Protein AF-A0A4R6S4V6-F1 (afdb_monomer_lite)

Secondary structure (DSSP, 8-state):
--GGGTHHHHHTT--SEEEEEEE--TTTSS--TT-SEEEEEEEETTEEEEEEE-TT------S---TT-S-------------

Foldseek 3Di:
DAVLVVVVVVCVVVDQKDKDFQHAACVPDHDDVQFPDWDWDDPDRRGTIIMTGHDPDDDDDDPDDDPPDPDDPDDDDDDDPDD

Organism: NCBI:txid43595

Structure (mmCIF, N/CA/C/O backbone):
data_AF-A0A4R6S4V6-F1
#
_entry.id   AF-A0A4R6S4V6-F1
#
loop_
_atom_site.group_PDB
_atom_site.id
_atom_site.type_symbol
_atom_site.label_atom_id
_atom_site.label_alt_id
_atom_site.label_comp_id
_atom_site.label_asym_id
_atom_site.label_entity_id
_atom_site.label_seq_id
_atom_site.pdbx_PDB_ins_code
_atom_site.Cartn_x
_atom_site.Cartn_y
_atom_site.Cartn_z
_atom_site.occupancy
_atom_site.B_iso_or_equiv
_atom_site.auth_seq_id
_atom_site.auth_comp_id
_atom_site.auth_asym_id
_atom_site.auth_atom_id
_atom_site.pdbx_PDB_model_num
ATOM 1 N N . MET A 1 1 ? 2.919 13.639 7.386 1.00 77.62 1 MET A N 1
ATOM 2 C CA . MET A 1 1 ? 1.865 12.913 8.139 1.00 77.62 1 MET A CA 1
ATOM 3 C C . MET A 1 1 ? 1.680 11.570 7.449 1.00 77.62 1 MET A C 1
ATOM 5 O O . MET A 1 1 ? 1.818 11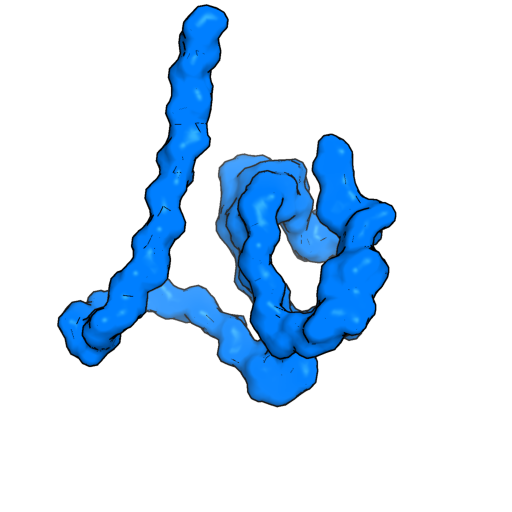.553 6.242 1.00 77.62 1 MET A O 1
ATOM 9 N N . ALA A 1 2 ? 1.470 10.471 8.174 1.00 89.31 2 ALA A N 1
ATOM 10 C CA . ALA A 1 2 ? 1.581 9.121 7.607 1.00 89.31 2 ALA A CA 1
ATOM 11 C C . ALA A 1 2 ? 0.214 8.477 7.333 1.00 89.31 2 ALA A C 1
ATOM 13 O O . ALA A 1 2 ? -0.682 8.611 8.176 1.00 89.31 2 ALA A O 1
ATOM 14 N N . PHE A 1 3 ? 0.067 7.768 6.209 1.00 91.69 3 PHE A N 1
ATOM 15 C CA . PHE A 1 3 ? -1.203 7.151 5.813 1.00 91.69 3 PHE A CA 1
ATOM 16 C C . PHE A 1 3 ? -1.624 6.040 6.781 1.00 91.69 3 PHE A C 1
ATOM 18 O O . PHE A 1 3 ? -2.796 5.975 7.154 1.00 91.69 3 PHE A O 1
ATOM 25 N N . ARG A 1 4 ? -0.676 5.259 7.323 1.00 93.81 4 ARG A N 1
ATOM 26 C CA . ARG A 1 4 ? -0.970 4.177 8.286 1.00 93.81 4 ARG A CA 1
ATOM 27 C C . ARG A 1 4 ? -1.766 4.608 9.521 1.00 93.81 4 ARG A C 1
ATOM 29 O O . ARG A 1 4 ? -2.315 3.765 10.213 1.00 93.81 4 ARG A O 1
ATOM 36 N N . LYS A 1 5 ? -1.770 5.909 9.841 1.00 93.94 5 LYS A N 1
ATOM 37 C CA . LYS A 1 5 ? -2.495 6.485 10.986 1.00 93.94 5 LYS A CA 1
ATOM 38 C C . LYS A 1 5 ? -3.944 6.865 10.664 1.00 93.94 5 LYS A C 1
ATOM 40 O O . LYS A 1 5 ? -4.646 7.326 11.552 1.00 93.94 5 LYS A O 1
ATOM 45 N N . LYS A 1 6 ? -4.347 6.773 9.397 1.00 91.75 6 LYS A N 1
ATOM 46 C CA . LYS A 1 6 ? -5.652 7.211 8.879 1.00 91.75 6 LYS A CA 1
ATOM 47 C C . LYS A 1 6 ? -6.348 6.151 8.027 1.00 91.75 6 LYS A C 1
ATOM 49 O O . LYS A 1 6 ? -7.458 6.390 7.567 1.00 91.75 6 LYS A O 1
ATOM 54 N N . LYS A 1 7 ? -5.675 5.026 7.779 1.00 93.00 7 LYS A N 1
ATOM 55 C CA . LYS A 1 7 ? -6.133 3.971 6.875 1.00 93.00 7 LYS A CA 1
ATOM 56 C C . LYS A 1 7 ? -7.515 3.432 7.248 1.00 93.00 7 LYS A C 1
ATOM 58 O O . LYS A 1 7 ? -8.296 3.182 6.345 1.00 93.00 7 LYS A O 1
ATOM 63 N N . ASP A 1 8 ? -7.846 3.368 8.537 1.00 94.56 8 ASP A N 1
ATOM 64 C CA . ASP A 1 8 ? -9.116 2.814 9.020 1.00 94.56 8 ASP A CA 1
ATOM 65 C C . ASP A 1 8 ? -10.332 3.531 8.409 1.00 94.56 8 ASP A C 1
ATOM 67 O O . ASP A 1 8 ? -11.238 2.872 7.917 1.00 94.56 8 ASP A O 1
ATOM 71 N N . HIS A 1 9 ? -10.290 4.863 8.286 1.00 94.56 9 HIS A N 1
ATOM 72 C CA . HIS A 1 9 ? -11.363 5.638 7.646 1.00 94.56 9 HIS A CA 1
ATOM 73 C C . HIS A 1 9 ? -11.542 5.331 6.157 1.00 94.56 9 HIS A C 1
ATOM 75 O O . HIS A 1 9 ? -12.631 5.470 5.615 1.00 94.56 9 HIS A O 1
ATOM 81 N N . VAL A 1 10 ? -10.463 4.957 5.467 1.00 93.25 10 VAL A N 1
ATOM 82 C CA . VAL A 1 10 ? -10.528 4.577 4.050 1.00 93.25 10 VAL A CA 1
ATOM 83 C C . VAL A 1 10 ? -11.011 3.136 3.912 1.00 93.25 10 VAL A C 1
ATOM 85 O O . VAL A 1 10 ? -11.747 2.825 2.982 1.00 93.25 10 VAL A O 1
ATOM 88 N N . LEU A 1 11 ? -10.636 2.265 4.853 1.00 93.75 11 LEU A N 1
ATOM 89 C CA . LEU A 1 11 ? -11.068 0.869 4.888 1.00 93.75 11 LEU A CA 1
ATOM 90 C C . LEU A 1 11 ? -12.572 0.723 5.164 1.00 93.75 11 LEU A C 1
ATOM 92 O O . LEU A 1 11 ? -13.153 -0.268 4.741 1.00 93.75 11 LEU A O 1
ATOM 96 N N . GLU A 1 12 ? -13.216 1.716 5.786 1.00 96.00 12 GLU A N 1
ATOM 97 C CA . GLU A 1 12 ? -14.683 1.781 5.927 1.00 96.00 12 GLU A CA 1
ATOM 98 C C . GLU A 1 12 ? -15.425 1.818 4.578 1.00 96.00 12 GLU A C 1
ATOM 100 O O . GLU A 1 12 ? -16.579 1.402 4.505 1.00 96.00 12 GLU A O 1
ATOM 105 N N . LEU A 1 13 ? -14.774 2.275 3.501 1.00 95.31 13 LEU A N 1
ATOM 106 C CA . LEU A 1 13 ? -15.333 2.253 2.141 1.00 95.31 13 LEU A CA 1
ATOM 107 C C . LEU A 1 13 ? -15.234 0.872 1.474 1.00 95.31 13 LEU A C 1
ATOM 109 O O . LEU A 1 13 ? -15.653 0.718 0.331 1.00 95.31 13 LEU A O 1
ATOM 113 N N . ASP A 1 14 ? -14.632 -0.090 2.171 1.00 93.00 14 ASP A N 1
ATOM 114 C CA . ASP A 1 14 ? -14.324 -1.443 1.723 1.00 93.00 14 ASP A CA 1
ATOM 115 C C . ASP A 1 14 ? -13.681 -1.535 0.323 1.00 93.00 14 ASP A C 1
ATOM 117 O O . ASP A 1 14 ? -14.187 -2.226 -0.559 1.00 93.00 14 ASP A O 1
ATOM 121 N N . PRO A 1 15 ? -12.554 -0.837 0.078 1.00 93.44 15 PRO A N 1
ATOM 122 C CA . PRO A 1 15 ? -11.920 -0.865 -1.231 1.00 93.44 15 PRO A CA 1
ATOM 123 C C . PRO A 1 15 ? -11.245 -2.216 -1.498 1.00 93.44 15 PRO A C 1
ATOM 125 O O . PRO A 1 15 ? -10.465 -2.699 -0.671 1.00 93.44 15 PRO A O 1
ATOM 128 N N . ASP A 1 16 ? -11.450 -2.753 -2.702 1.00 94.19 16 ASP A N 1
ATOM 129 C CA . ASP A 1 16 ? -10.662 -3.872 -3.236 1.00 94.19 16 ASP A CA 1
ATOM 130 C C . ASP A 1 16 ? -9.241 -3.441 -3.632 1.00 94.19 16 ASP A C 1
ATOM 132 O O . ASP A 1 16 ? -8.282 -4.202 -3.494 1.00 94.19 16 ASP A O 1
ATOM 136 N N . LEU A 1 17 ? -9.096 -2.200 -4.113 1.00 94.62 17 LEU A N 1
ATOM 137 C CA . LEU A 1 17 ? -7.835 -1.614 -4.557 1.00 94.62 17 LEU A CA 1
ATOM 138 C C . LEU A 1 17 ? -7.687 -0.190 -4.025 1.00 94.62 17 LEU A C 1
ATOM 140 O O . LEU A 1 17 ? -8.595 0.633 -4.148 1.00 94.62 17 LEU A O 1
ATOM 144 N N . LEU A 1 18 ? -6.510 0.120 -3.490 1.00 95.31 18 LEU A N 1
ATOM 145 C CA . LEU A 1 18 ? -6.177 1.437 -2.975 1.00 95.31 18 LEU A CA 1
ATOM 146 C C . LEU A 1 18 ? -4.848 1.932 -3.549 1.00 95.31 18 LEU A C 1
ATOM 148 O O . LEU A 1 18 ? -3.836 1.239 -3.471 1.00 95.31 18 LEU A O 1
ATOM 152 N N . ILE A 1 19 ? -4.845 3.153 -4.087 1.00 95.44 19 ILE A N 1
ATOM 153 C CA . ILE A 1 19 ? -3.656 3.802 -4.653 1.00 95.44 19 ILE A CA 1
ATOM 154 C C . ILE A 1 19 ? -3.378 5.082 -3.864 1.00 95.44 19 ILE A C 1
ATOM 156 O O . ILE A 1 19 ? -4.162 6.028 -3.905 1.00 95.44 19 ILE A O 1
ATOM 160 N N . ILE A 1 20 ? -2.264 5.108 -3.132 1.00 94.38 20 ILE A N 1
ATOM 161 C CA . ILE A 1 20 ? -1.880 6.200 -2.233 1.00 94.38 20 ILE A CA 1
ATOM 162 C C . ILE A 1 20 ? -0.587 6.847 -2.725 1.00 94.38 20 ILE A C 1
ATOM 164 O O . ILE A 1 20 ? 0.465 6.209 -2.782 1.00 94.38 20 ILE A O 1
ATOM 168 N N . GLN A 1 21 ? -0.660 8.138 -3.042 1.00 93.31 21 GLN A N 1
ATOM 169 C CA . GLN A 1 21 ? 0.516 8.969 -3.296 1.00 93.31 21 GLN A CA 1
ATOM 170 C C . GLN A 1 21 ? 1.180 9.393 -1.984 1.00 93.31 21 GLN A C 1
ATOM 172 O O . GLN A 1 21 ? 0.530 9.468 -0.942 1.00 93.31 21 GLN A O 1
ATOM 177 N N . GLU A 1 22 ? 2.482 9.680 -2.048 1.00 93.56 22 GLU A N 1
ATOM 178 C CA . GLU A 1 22 ? 3.315 10.002 -0.880 1.00 93.56 22 GLU A CA 1
ATOM 179 C C . GLU A 1 22 ? 3.213 8.953 0.244 1.00 93.56 22 GLU A C 1
ATOM 181 O O . GLU A 1 22 ? 3.288 9.263 1.432 1.00 93.56 22 GLU A O 1
ATOM 186 N N . CYS A 1 23 ? 3.043 7.689 -0.140 1.00 94.69 23 CYS A N 1
ATOM 187 C CA . CYS A 1 23 ? 2.901 6.572 0.775 1.00 94.69 23 CYS A CA 1
ATOM 188 C C . CYS A 1 23 ? 4.251 6.194 1.391 1.00 94.69 23 CYS A C 1
ATOM 190 O O . CYS A 1 23 ? 5.252 6.044 0.681 1.00 94.69 23 CYS A O 1
ATOM 192 N N . GLU A 1 24 ? 4.273 5.962 2.703 1.00 95.56 24 GLU A N 1
ATOM 193 C CA . GLU A 1 24 ? 5.404 5.308 3.361 1.00 95.56 24 GLU A CA 1
ATOM 194 C C . GLU A 1 24 ? 5.650 3.894 2.806 1.00 95.56 24 GLU A C 1
ATOM 196 O O . GLU A 1 24 ? 4.720 3.228 2.356 1.00 95.56 24 GLU A O 1
ATOM 201 N N . ASN A 1 25 ? 6.900 3.426 2.852 1.00 96.38 25 ASN A N 1
ATOM 202 C CA . ASN A 1 25 ? 7.269 2.090 2.388 1.00 96.38 25 ASN A CA 1
ATOM 203 C C . ASN A 1 25 ? 6.703 1.010 3.337 1.00 96.38 25 ASN A C 1
ATOM 205 O O . ASN A 1 25 ? 7.188 0.905 4.476 1.00 96.38 25 ASN A O 1
ATOM 209 N N . PRO A 1 26 ? 5.752 0.165 2.885 1.00 95.38 26 PRO A N 1
ATOM 210 C CA . PRO A 1 26 ? 5.105 -0.839 3.730 1.00 95.38 26 PRO A CA 1
ATOM 211 C C . PRO A 1 26 ? 6.063 -1.912 4.251 1.00 95.38 26 PRO A C 1
ATOM 213 O O . PRO A 1 26 ? 5.852 -2.456 5.331 1.00 95.38 26 PRO A O 1
ATOM 216 N N . ALA A 1 27 ? 7.162 -2.170 3.533 1.00 95.69 27 ALA A N 1
ATOM 217 C CA . ALA A 1 27 ? 8.191 -3.123 3.945 1.00 95.69 27 ALA A CA 1
ATOM 218 C C . ALA A 1 27 ? 9.099 -2.589 5.069 1.00 95.69 27 ALA A C 1
ATOM 220 O O . ALA A 1 27 ? 9.911 -3.335 5.620 1.00 95.69 27 ALA A O 1
ATOM 221 N N . LYS A 1 28 ? 9.023 -1.290 5.389 1.00 96.00 28 LYS A N 1
ATOM 222 C CA . LYS A 1 28 ? 9.873 -0.636 6.399 1.00 96.00 28 LYS A CA 1
ATOM 223 C C . LYS A 1 28 ? 9.089 -0.028 7.554 1.00 96.00 28 LYS A C 1
ATOM 225 O O . LYS A 1 28 ? 9.662 0.151 8.627 1.00 96.00 28 LYS A O 1
ATOM 230 N N . GLN 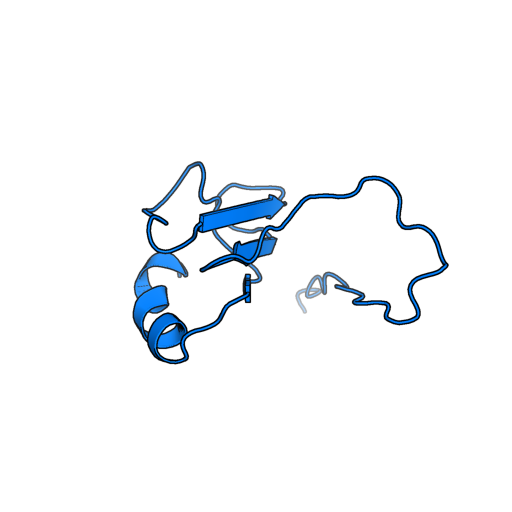A 1 29 ? 7.828 0.341 7.347 1.00 93.12 29 GLN A N 1
ATOM 231 C CA . GLN A 1 29 ? 7.033 1.052 8.343 1.00 93.12 29 GLN A CA 1
ATOM 232 C C . GLN A 1 29 ? 5.588 0.566 8.374 1.00 93.12 29 GLN A C 1
ATOM 234 O O . GLN A 1 29 ? 4.960 0.406 7.334 1.00 93.12 29 GLN A O 1
ATOM 239 N N . GLY A 1 30 ? 5.027 0.486 9.582 1.00 89.88 30 GLY A N 1
ATOM 240 C CA . GLY A 1 30 ? 3.614 0.181 9.792 1.00 89.88 30 GLY A CA 1
ATOM 241 C C . GLY A 1 30 ? 3.284 -1.307 9.700 1.00 89.88 30 GLY A C 1
ATOM 242 O O . GLY A 1 30 ? 4.149 -2.148 9.477 1.00 89.88 30 GLY A O 1
ATOM 243 N N . THR A 1 31 ? 2.004 -1.598 9.899 1.00 91.75 31 THR A N 1
ATOM 244 C CA . THR A 1 31 ? 1.417 -2.933 9.771 1.00 91.75 31 THR A CA 1
ATOM 245 C C . THR A 1 31 ? 0.306 -2.834 8.741 1.00 91.75 31 THR A C 1
ATOM 247 O O . THR A 1 31 ? -0.520 -1.926 8.841 1.00 91.75 31 THR A O 1
ATOM 250 N N . TRP A 1 32 ? 0.296 -3.753 7.779 1.00 94.00 32 TRP A N 1
ATOM 251 C CA . TRP A 1 32 ? -0.548 -3.703 6.578 1.00 94.00 32 TRP A CA 1
ATOM 252 C C . TRP A 1 32 ? -1.299 -5.025 6.367 1.00 94.00 32 TRP A C 1
ATOM 254 O O . TRP A 1 32 ? -1.481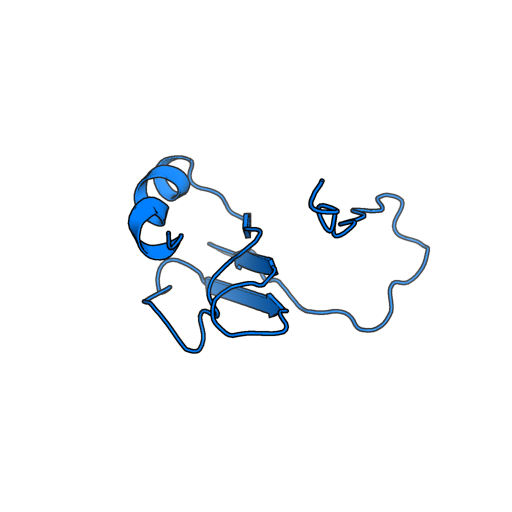 -5.467 5.241 1.00 94.00 32 TRP A O 1
ATOM 264 N N . GLN A 1 33 ? -1.664 -5.700 7.462 1.00 93.62 33 GLN A N 1
ATOM 265 C CA . GLN A 1 33 ? -2.234 -7.057 7.446 1.00 93.62 33 GLN A CA 1
ATOM 266 C C . GLN A 1 33 ? -3.632 -7.119 6.825 1.00 93.62 33 GLN A C 1
ATOM 268 O O . GLN A 1 33 ? -4.063 -8.181 6.394 1.00 93.62 33 GLN A O 1
ATOM 273 N N . GLU A 1 34 ? -4.341 -5.993 6.778 1.00 94.25 34 GLU A N 1
ATOM 274 C CA . GLU A 1 34 ? -5.626 -5.880 6.090 1.00 94.25 34 GLU A CA 1
ATOM 275 C C . GLU A 1 34 ? -5.526 -6.002 4.560 1.00 94.25 34 GLU A C 1
ATOM 277 O O . GLU A 1 34 ? -6.546 -6.221 3.906 1.00 94.25 34 GLU A O 1
ATOM 282 N N . PHE A 1 35 ? -4.323 -5.851 3.998 1.00 95.25 35 PHE A N 1
ATOM 283 C CA . PHE A 1 35 ? -4.056 -5.957 2.569 1.00 95.25 35 PHE A CA 1
ATOM 284 C C . PHE A 1 35 ? -3.484 -7.337 2.245 1.00 95.25 35 PHE A C 1
ATOM 286 O O . PHE A 1 35 ? -2.554 -7.805 2.902 1.00 95.25 35 PHE A O 1
ATOM 293 N N . SER A 1 36 ? -4.036 -7.990 1.222 1.00 94.75 36 SER A N 1
ATOM 294 C CA . SER A 1 36 ? -3.581 -9.305 0.764 1.00 94.75 36 SER A CA 1
ATOM 295 C C . SER A 1 36 ? -2.302 -9.203 -0.069 1.00 94.75 36 SER A C 1
ATOM 297 O O . SER A 1 36 ? -1.480 -10.120 -0.054 1.00 94.75 36 SER A O 1
ATOM 299 N N . ASN A 1 37 ? -2.102 -8.081 -0.765 1.00 95.19 37 ASN A N 1
ATOM 300 C CA . ASN A 1 37 ? -0.880 -7.782 -1.500 1.00 95.19 37 ASN A CA 1
ATOM 301 C C . ASN A 1 37 ? -0.642 -6.263 -1.591 1.00 95.19 37 ASN A C 1
ATOM 303 O O . ASN A 1 37 ? -1.552 -5.453 -1.398 1.00 95.19 37 ASN A O 1
ATOM 307 N N . TYR A 1 38 ? 0.595 -5.865 -1.886 1.00 95.50 38 TYR A N 1
ATOM 308 C CA . TYR A 1 38 ? 0.939 -4.490 -2.214 1.00 95.50 38 TYR A CA 1
ATOM 309 C C . TYR A 1 38 ? 2.114 -4.403 -3.195 1.00 95.50 38 TYR A C 1
ATOM 311 O O . TYR A 1 38 ? 3.006 -5.248 -3.227 1.00 95.50 38 TYR A O 1
ATOM 319 N N . ILE A 1 39 ? 2.147 -3.309 -3.951 1.00 95.69 39 ILE A N 1
ATOM 320 C CA . ILE A 1 39 ? 3.311 -2.832 -4.697 1.00 95.69 39 ILE A CA 1
ATOM 321 C C . ILE A 1 39 ? 3.650 -1.454 -4.153 1.00 95.69 39 ILE A C 1
ATOM 323 O O . ILE A 1 39 ? 2.766 -0.643 -3.881 1.00 95.69 39 ILE A O 1
ATOM 327 N N . TRP A 1 40 ? 4.938 -1.171 -4.005 1.00 96.00 40 TRP A N 1
ATOM 328 C CA . TRP A 1 40 ? 5.394 0.150 -3.610 1.00 96.00 40 TRP A CA 1
ATOM 329 C C . TRP A 1 40 ? 6.600 0.566 -4.444 1.00 96.00 40 TRP A C 1
ATOM 331 O O . TRP A 1 40 ? 7.533 -0.219 -4.618 1.00 96.00 40 TRP A O 1
ATOM 341 N N . GLY A 1 41 ? 6.587 1.804 -4.935 1.00 95.12 41 GLY A N 1
ATOM 342 C CA . GLY A 1 41 ? 7.714 2.413 -5.639 1.00 95.12 41 GLY A CA 1
ATOM 343 C C . GLY A 1 41 ? 7.982 3.826 -5.131 1.00 95.12 41 GLY A C 1
ATOM 344 O O . GLY A 1 41 ? 7.067 4.642 -5.063 1.00 95.12 41 GLY A O 1
ATOM 345 N N . GLY A 1 42 ? 9.227 4.133 -4.773 1.00 92.25 42 GLY A N 1
ATOM 346 C CA . GLY A 1 42 ? 9.614 5.467 -4.319 1.00 92.25 42 GLY A CA 1
ATOM 347 C C . GLY A 1 42 ? 11.102 5.588 -4.003 1.00 92.25 42 GLY A C 1
ATOM 348 O O . GLY A 1 42 ? 11.770 4.600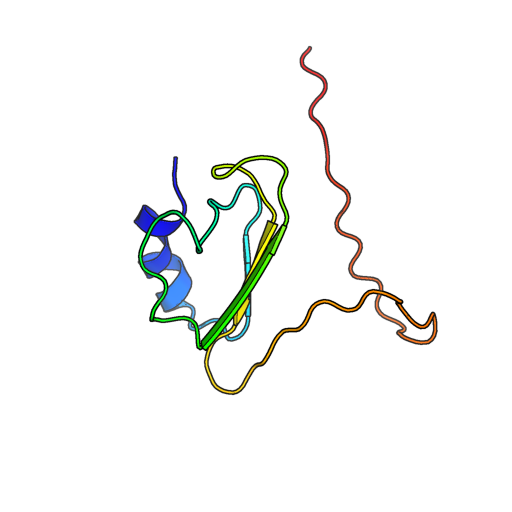 -3.702 1.00 92.25 42 GLY A O 1
ATOM 349 N N . ASP A 1 43 ? 11.604 6.822 -4.030 1.00 91.00 43 ASP A N 1
ATOM 350 C CA . ASP A 1 43 ? 13.035 7.119 -3.858 1.00 91.00 43 ASP A CA 1
ATOM 351 C C . ASP A 1 43 ? 13.466 7.136 -2.382 1.00 91.00 43 ASP A C 1
ATOM 353 O O . ASP A 1 43 ? 14.648 7.037 -2.056 1.00 91.00 43 ASP A O 1
ATOM 357 N N . ASN A 1 44 ? 12.513 7.283 -1.456 1.00 93.06 44 ASN A N 1
ATOM 358 C CA . ASN A 1 44 ? 12.770 7.210 -0.021 1.00 93.06 44 ASN A CA 1
ATOM 359 C C . ASN A 1 44 ? 11.614 6.535 0.727 1.00 93.06 44 ASN A C 1
ATOM 361 O O . ASN A 1 44 ? 10.470 6.546 0.282 1.00 93.06 44 ASN A O 1
ATOM 365 N N . ASN A 1 45 ? 11.902 6.014 1.923 1.00 94.00 45 ASN A N 1
ATOM 366 C CA . ASN A 1 45 ? 10.958 5.217 2.719 1.00 94.00 45 ASN A CA 1
ATOM 367 C C . ASN A 1 45 ? 9.690 5.957 3.181 1.00 94.00 45 ASN A C 1
ATOM 369 O O . ASN A 1 45 ? 8.817 5.325 3.771 1.00 94.00 45 ASN A O 1
ATOM 373 N N . ASN A 1 46 ? 9.592 7.271 2.978 1.00 93.44 46 ASN A N 1
ATOM 374 C CA . ASN A 1 46 ? 8.471 8.083 3.448 1.00 93.44 46 ASN A CA 1
ATOM 375 C C . ASN A 1 46 ? 7.613 8.647 2.309 1.00 93.44 46 ASN A C 1
ATOM 377 O O . ASN A 1 46 ? 6.581 9.240 2.606 1.00 93.44 46 ASN A O 1
ATOM 381 N N . LYS A 1 47 ? 8.052 8.542 1.046 1.00 90.50 47 LYS A N 1
ATOM 382 C CA . LYS A 1 47 ? 7.371 9.144 -0.106 1.00 90.50 47 LYS A CA 1
ATOM 383 C C . LYS A 1 47 ? 7.503 8.248 -1.334 1.00 90.50 47 LYS A C 1
ATOM 385 O O . LYS A 1 47 ? 8.510 8.299 -2.038 1.00 90.50 47 LYS A O 1
ATOM 390 N N . GLY A 1 48 ? 6.473 7.453 -1.585 1.00 94.06 48 GLY A N 1
ATOM 391 C CA . GLY A 1 48 ? 6.326 6.659 -2.801 1.00 94.06 48 GLY A CA 1
ATOM 392 C C . GLY A 1 48 ? 4.878 6.586 -3.274 1.00 94.06 48 GLY A C 1
ATOM 393 O O . GLY A 1 48 ? 3.995 7.238 -2.719 1.00 94.06 48 GLY A O 1
ATOM 394 N N . LEU A 1 49 ? 4.640 5.778 -4.298 1.00 95.69 49 LEU A N 1
ATOM 395 C CA . LEU A 1 49 ? 3.319 5.351 -4.734 1.00 95.69 49 LEU A CA 1
ATOM 396 C C . LEU A 1 49 ? 3.067 3.953 -4.169 1.00 95.69 49 LEU A C 1
ATOM 398 O O . LEU A 1 49 ? 3.774 3.006 -4.515 1.00 95.69 49 LEU A O 1
ATOM 402 N N . GLY A 1 50 ? 2.094 3.841 -3.268 1.00 95.25 50 GLY A N 1
ATOM 403 C CA . GLY A 1 50 ? 1.638 2.565 -2.727 1.00 95.25 50 GLY A CA 1
ATOM 404 C C . GLY A 1 50 ? 0.378 2.105 -3.446 1.00 95.25 50 GLY A C 1
ATOM 405 O O . GLY A 1 50 ? -0.594 2.853 -3.512 1.00 95.25 50 GLY A O 1
ATOM 406 N N . VAL A 1 51 ? 0.391 0.882 -3.959 1.00 96.50 51 VAL A N 1
ATOM 407 C CA . VAL A 1 51 ? -0.776 0.188 -4.507 1.00 96.50 51 VAL A CA 1
ATOM 408 C C . VAL A 1 51 ? -1.051 -0.992 -3.594 1.00 96.50 51 VAL A C 1
ATOM 410 O O . VAL A 1 51 ? -0.204 -1.868 -3.463 1.00 96.50 51 VAL A O 1
ATOM 413 N N . PHE A 1 52 ? -2.212 -1.018 -2.959 1.00 96.06 52 PHE A N 1
ATOM 414 C CA . PHE A 1 52 ? -2.598 -2.060 -2.018 1.00 96.06 52 PHE A CA 1
ATOM 415 C C . PHE A 1 52 ? -3.854 -2.754 -2.516 1.00 96.06 52 PHE A C 1
ATOM 417 O O . PHE A 1 52 ? -4.800 -2.080 -2.922 1.00 96.06 52 PHE A O 1
ATOM 424 N N . SER A 1 53 ? -3.878 -4.080 -2.464 1.00 95.75 53 SER A N 1
ATOM 425 C CA . SER A 1 53 ? -5.057 -4.869 -2.804 1.00 95.75 53 SER A CA 1
ATOM 426 C C . SER A 1 53 ? -5.591 -5.623 -1.591 1.00 95.75 53 SER A C 1
ATOM 428 O O . SER A 1 53 ? -4.847 -5.986 -0.675 1.00 95.75 53 SER A O 1
ATOM 430 N N . ARG A 1 54 ? -6.907 -5.822 -1.571 1.00 93.56 54 ARG A N 1
ATOM 431 C CA . ARG A 1 54 ? -7.637 -6.624 -0.584 1.00 93.56 54 ARG A CA 1
ATOM 432 C C . ARG A 1 54 ? -8.400 -7.732 -1.299 1.00 93.56 54 ARG A C 1
ATOM 434 O O . ARG A 1 54 ? -8.489 -7.746 -2.526 1.00 93.56 54 ARG A O 1
ATOM 441 N N . ASN A 1 55 ? -8.949 -8.656 -0.514 1.00 84.88 55 ASN A N 1
ATOM 442 C CA . ASN A 1 55 ? -9.750 -9.770 -1.019 1.00 84.88 55 ASN A CA 1
ATOM 443 C C . ASN A 1 55 ? -8.959 -10.593 -2.058 1.00 84.88 55 ASN A C 1
ATOM 445 O O . ASN A 1 55 ? -7.733 -10.729 -1.951 1.00 84.88 55 ASN A O 1
ATOM 449 N N . ASP A 1 56 ? -9.653 -11.118 -3.066 1.00 85.12 56 ASP A N 1
ATOM 450 C CA . ASP A 1 56 ? -9.081 -11.944 -4.134 1.00 85.12 56 ASP A CA 1
ATOM 451 C C . ASP A 1 56 ? -8.401 -11.120 -5.248 1.00 85.12 56 ASP A C 1
ATOM 453 O O . ASP A 1 56 ? -7.998 -11.661 -6.282 1.00 85.12 56 ASP A O 1
ATOM 457 N N . CYS A 1 57 ? -8.240 -9.804 -5.060 1.00 87.25 57 CYS A N 1
ATOM 458 C CA . CYS A 1 57 ? -7.513 -8.955 -5.994 1.00 87.25 57 CYS A CA 1
ATOM 459 C C . CYS A 1 57 ? -6.003 -9.080 -5.772 1.00 87.25 57 CYS A C 1
ATOM 461 O O . CYS A 1 57 ? -5.478 -8.795 -4.695 1.00 87.25 57 CYS A O 1
ATOM 463 N N . ASN A 1 58 ? -5.285 -9.463 -6.828 1.00 87.56 58 ASN A N 1
ATOM 464 C CA . ASN A 1 58 ? -3.833 -9.567 -6.820 1.00 87.56 58 ASN A CA 1
ATOM 465 C C . ASN A 1 58 ? -3.221 -8.525 -7.762 1.00 87.56 58 ASN A C 1
ATOM 467 O O . ASN A 1 58 ? -3.618 -8.415 -8.922 1.00 87.56 58 ASN A O 1
ATOM 471 N N . VAL A 1 59 ? -2.235 -7.780 -7.267 1.00 87.94 59 VAL A N 1
ATOM 472 C CA . VAL A 1 59 ? -1.483 -6.789 -8.038 1.00 87.94 59 VAL A CA 1
ATOM 473 C C . VAL A 1 59 ? -0.063 -7.279 -8.297 1.00 87.94 59 VAL A C 1
ATOM 475 O O . V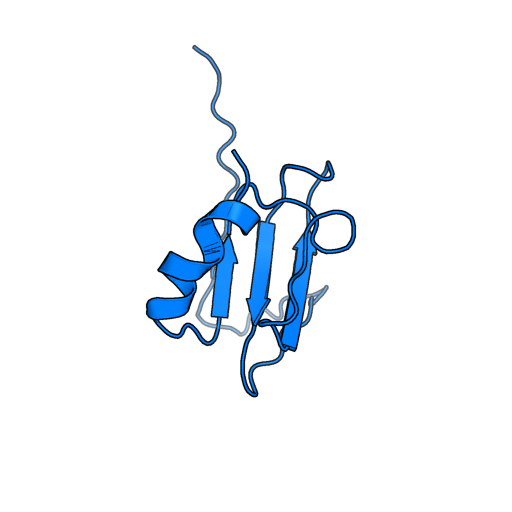AL A 1 59 ? 0.596 -7.835 -7.421 1.00 87.94 59 VAL A O 1
ATOM 478 N N . LYS A 1 60 ? 0.438 -7.056 -9.514 1.00 87.81 60 LYS A N 1
ATOM 479 C CA . LYS A 1 60 ? 1.836 -7.329 -9.869 1.00 87.81 60 LYS A CA 1
ATOM 480 C C . LYS A 1 60 ? 2.417 -6.182 -10.678 1.00 87.81 60 LYS A C 1
ATOM 482 O O . LYS A 1 60 ? 1.716 -5.576 -11.487 1.00 87.81 60 LYS A O 1
ATOM 487 N N . LEU A 1 61 ? 3.701 -5.914 -10.472 1.00 85.06 61 LEU A N 1
ATOM 488 C CA . LEU A 1 61 ? 4.440 -5.007 -11.336 1.00 85.06 61 LEU A CA 1
ATOM 489 C C . LEU A 1 61 ? 4.643 -5.690 -12.695 1.00 85.06 61 LEU A C 1
ATOM 491 O O . LEU A 1 61 ? 4.962 -6.880 -12.752 1.00 85.06 61 LEU A O 1
ATOM 495 N N . ILE A 1 62 ? 4.434 -4.947 -13.775 1.00 83.75 62 ILE A N 1
ATOM 496 C CA . ILE A 1 62 ? 4.732 -5.381 -15.140 1.00 83.75 62 ILE A CA 1
ATOM 497 C C . ILE A 1 62 ? 5.830 -4.474 -15.694 1.00 83.75 62 ILE A C 1
ATOM 499 O O . ILE A 1 62 ? 5.743 -3.257 -15.568 1.00 83.75 62 ILE A O 1
ATOM 503 N N . GLU A 1 63 ? 6.885 -5.067 -16.250 1.00 73.44 63 GLU A N 1
ATOM 504 C CA . GLU A 1 63 ? 8.036 -4.320 -16.784 1.00 73.44 63 GLU A CA 1
ATOM 505 C C . GLU A 1 63 ? 7.762 -3.759 -18.185 1.00 73.44 63 GLU A C 1
ATOM 507 O O . GLU A 1 63 ? 8.327 -2.740 -18.570 1.00 73.44 63 GLU A O 1
ATOM 512 N N . GLU A 1 64 ? 6.863 -4.403 -18.930 1.00 71.88 64 GLU A N 1
ATOM 513 C CA . GLU A 1 64 ? 6.517 -4.039 -20.298 1.00 71.88 64 GLU A CA 1
ATOM 514 C C . GLU A 1 64 ? 4.997 -3.912 -20.422 1.00 71.88 64 GLU A C 1
ATOM 516 O O . GLU A 1 64 ? 4.244 -4.866 -20.192 1.00 71.88 64 GLU A O 1
ATOM 521 N N . VAL A 1 65 ? 4.539 -2.713 -20.775 1.00 67.69 65 VAL A N 1
ATOM 522 C CA . VAL A 1 65 ? 3.137 -2.466 -21.104 1.00 67.69 65 VAL A CA 1
ATOM 523 C C . VAL A 1 65 ? 2.966 -2.810 -22.578 1.00 67.69 65 VAL A C 1
ATOM 525 O O . VAL A 1 65 ? 3.502 -2.134 -23.452 1.00 67.69 65 VAL A O 1
ATOM 528 N N . LYS A 1 66 ? 2.238 -3.888 -22.880 1.00 61.81 66 LYS A N 1
ATOM 529 C CA . LYS A 1 66 ? 1.792 -4.130 -24.257 1.00 61.81 66 LYS A CA 1
ATOM 530 C C . LYS A 1 66 ? 0.790 -3.030 -24.604 1.00 61.81 66 LYS A C 1
ATOM 532 O O . LYS A 1 66 ? -0.207 -2.910 -23.904 1.00 61.81 66 LYS A O 1
ATOM 537 N N . ASN A 1 67 ? 1.023 -2.278 -25.679 1.00 59.69 67 ASN A N 1
ATOM 538 C CA . ASN A 1 67 ? 0.188 -1.152 -26.146 1.00 59.69 67 ASN A CA 1
ATOM 539 C C . ASN A 1 67 ? -1.257 -1.524 -26.568 1.00 59.69 67 ASN A C 1
ATOM 541 O O . ASN A 1 67 ? -1.911 -0.754 -27.259 1.00 59.69 67 ASN A O 1
ATOM 545 N N . ASP A 1 68 ? -1.758 -2.699 -26.184 1.00 58.22 68 ASP A N 1
ATOM 546 C CA . ASP A 1 68 ? -3.091 -3.208 -26.538 1.00 58.22 68 ASP A CA 1
ATOM 547 C C . ASP A 1 68 ? -4.130 -2.989 -25.421 1.00 58.22 68 ASP A C 1
ATOM 549 O O . ASP A 1 68 ? -5.253 -3.488 -25.488 1.00 58.22 68 ASP A O 1
ATOM 553 N N . ILE A 1 69 ? -3.771 -2.258 -24.360 1.00 55.72 69 ILE A N 1
ATOM 554 C CA . ILE A 1 69 ? -4.687 -1.910 -23.272 1.00 55.72 69 ILE A CA 1
ATOM 555 C C . ILE A 1 69 ? -5.306 -0.545 -23.605 1.00 55.72 69 ILE A C 1
ATOM 557 O O . ILE A 1 69 ? -4.625 0.468 -23.547 1.00 55.72 69 ILE A O 1
ATOM 561 N N . SER A 1 70 ? -6.600 -0.486 -23.943 1.00 54.00 70 SER A N 1
ATOM 562 C CA . SER A 1 70 ? -7.311 0.771 -24.279 1.00 54.00 70 SER A CA 1
ATOM 563 C C . SER A 1 70 ? -7.551 1.731 -23.099 1.00 54.00 70 SER A C 1
ATOM 565 O O . SER A 1 70 ? -8.323 2.680 -23.234 1.00 54.00 70 SER A O 1
ATOM 567 N N . TYR A 1 71 ? -6.930 1.496 -21.943 1.00 50.50 71 TYR A N 1
ATOM 568 C CA . TYR A 1 71 ? -7.054 2.353 -20.767 1.00 50.50 71 TYR A CA 1
ATOM 569 C C . TYR A 1 71 ? -5.666 2.638 -20.201 1.00 50.50 71 TYR A C 1
ATOM 571 O O . TYR A 1 71 ? -5.147 1.882 -19.379 1.00 50.50 71 TYR A O 1
ATOM 579 N N . ASP A 1 72 ? -5.084 3.747 -20.645 1.00 45.50 72 ASP A N 1
ATOM 580 C CA . ASP A 1 72 ? -3.885 4.313 -20.045 1.00 45.50 72 ASP A CA 1
ATOM 581 C C . ASP A 1 72 ? -4.268 4.972 -18.714 1.00 45.50 72 ASP A C 1
ATOM 583 O O . ASP A 1 72 ? -4.949 5.999 -18.678 1.00 45.50 72 ASP A O 1
ATOM 587 N N . VAL A 1 73 ? -3.856 4.375 -17.594 1.00 47.81 73 VAL A N 1
ATOM 588 C CA . VAL A 1 73 ? -3.861 5.070 -16.299 1.00 47.81 73 VAL A CA 1
ATOM 589 C C . VAL A 1 73 ? -2.491 5.714 -16.131 1.00 47.81 73 VAL A C 1
ATOM 591 O O . VAL A 1 73 ? -1.561 5.126 -15.580 1.00 47.81 73 VAL 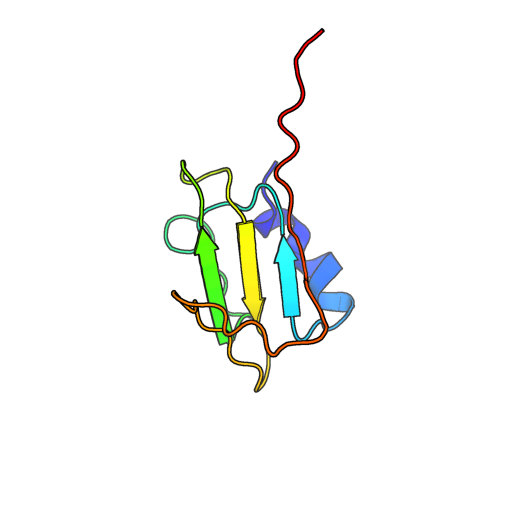A O 1
ATOM 594 N N . GLU A 1 74 ? -2.355 6.922 -16.666 1.00 45.09 74 GLU A N 1
ATOM 595 C CA . GLU A 1 74 ? -1.121 7.696 -16.603 1.00 45.09 74 GLU A CA 1
ATOM 596 C C . GLU A 1 74 ? -1.023 8.420 -15.248 1.00 45.09 74 GLU A C 1
ATOM 598 O O . GLU A 1 74 ? -1.778 9.348 -14.950 1.00 45.09 74 GLU A O 1
ATOM 603 N N . PHE A 1 75 ? -0.094 7.987 -14.392 1.00 43.38 75 PHE A N 1
ATOM 604 C CA . PHE A 1 75 ? 0.237 8.693 -13.153 1.00 43.38 75 PHE A CA 1
ATOM 605 C C . PHE A 1 75 ? 1.426 9.628 -13.394 1.00 43.38 75 PHE A C 1
ATOM 607 O O . PHE A 1 75 ? 2.583 9.251 -13.208 1.00 43.38 75 PHE A O 1
ATOM 614 N N . THR A 1 76 ? 1.151 10.871 -13.787 1.00 36.88 76 THR A N 1
ATOM 615 C CA . THR A 1 76 ? 2.188 11.904 -13.930 1.00 36.88 76 THR A CA 1
ATOM 616 C C . THR A 1 76 ? 2.551 12.485 -12.564 1.00 36.88 76 THR A C 1
ATOM 618 O O . THR A 1 76 ? 1.734 13.126 -11.902 1.00 36.88 76 THR A O 1
ATOM 621 N N . LYS A 1 77 ? 3.804 12.284 -12.136 1.00 39.62 77 LYS A N 1
ATOM 622 C CA . LYS A 1 77 ? 4.376 12.914 -10.936 1.00 39.62 77 LYS A CA 1
ATOM 623 C C . LYS A 1 77 ? 4.452 14.431 -11.152 1.00 39.62 77 LYS A C 1
ATOM 625 O O . LYS A 1 77 ? 5.315 14.914 -11.880 1.00 39.62 77 LYS A O 1
ATOM 630 N N . PHE A 1 78 ? 3.569 15.192 -10.508 1.00 38.19 78 PHE A N 1
ATOM 631 C CA . PHE A 1 78 ? 3.694 16.648 -10.441 1.00 38.19 78 PHE A CA 1
ATOM 632 C C . PHE A 1 78 ? 4.730 17.013 -9.375 1.00 38.19 78 PHE A C 1
ATOM 634 O O . PHE A 1 78 ? 4.452 16.961 -8.180 1.00 38.19 78 PHE A O 1
ATOM 641 N N . GLU A 1 79 ? 5.936 17.396 -9.794 1.00 46.12 79 GLU A N 1
ATOM 642 C CA . GLU A 1 79 ? 6.846 18.103 -8.893 1.00 46.12 79 GLU A CA 1
ATOM 643 C C . GLU A 1 79 ? 6.403 19.565 -8.802 1.00 46.12 79 GLU A C 1
ATOM 645 O O . GLU A 1 79 ? 6.440 20.307 -9.786 1.00 46.12 79 GLU A O 1
ATOM 650 N N . SER A 1 80 ? 5.953 19.990 -7.617 1.00 47.75 80 SER A N 1
ATOM 651 C CA . SER A 1 80 ? 5.689 21.403 -7.369 1.00 47.75 80 SER A CA 1
ATOM 652 C C . SER A 1 80 ? 7.008 22.163 -7.490 1.00 47.75 80 SER A C 1
ATOM 654 O O . SER A 1 80 ? 7.887 22.031 -6.634 1.00 47.75 80 SER A O 1
ATOM 656 N N . LYS A 1 81 ? 7.151 22.987 -8.530 1.00 47.41 81 LYS A N 1
ATOM 657 C CA . LYS A 1 81 ? 8.126 24.076 -8.492 1.00 47.41 81 LYS A CA 1
ATOM 658 C C . LYS A 1 81 ? 7.707 24.997 -7.350 1.00 47.41 81 LYS A C 1
ATOM 660 O O . LYS A 1 81 ? 6.660 25.634 -7.425 1.00 47.41 81 LYS A O 1
ATOM 665 N N . LEU A 1 82 ? 8.499 24.995 -6.281 1.00 49.09 82 LEU A N 1
ATOM 666 C CA . LEU A 1 82 ? 8.462 26.027 -5.252 1.00 49.09 82 LEU A CA 1
ATOM 667 C C . LEU A 1 82 ? 8.605 27.386 -5.958 1.00 49.09 82 LEU A C 1
ATOM 669 O O . LEU A 1 82 ? 9.580 27.591 -6.685 1.00 49.09 82 LEU A O 1
ATOM 673 N N . LEU A 1 83 ? 7.594 28.243 -5.800 1.00 46.00 83 LEU A N 1
ATOM 674 C CA . LEU A 1 83 ? 7.694 29.684 -6.036 1.00 46.00 83 LEU A CA 1
ATOM 675 C C . LEU A 1 83 ? 8.461 30.332 -4.882 1.00 46.00 83 LEU A C 1
ATOM 677 O O . LEU A 1 83 ? 8.261 29.877 -3.730 1.00 46.00 83 LEU A O 1
#

pLDDT: mean 82.41, std 18.86, range [36.88, 96.5]

Radius of gyration: 14.2 Å; chains: 1; bounding box: 28×42×38 Å

Sequence (83 aa):
MAFRKKKDHVLELDPDLLIIQECENPAKQGTWQEFSNYIWGGDNNNKGLGVFSRNDCNVKLIEEVKNDISYDVEFTKFESKLL